Protein AF-A0A6P1I5R1-F1 (afdb_monomer)

Nearest PDB structures (foldseek):
  7bgn-assembly3_E  TM=8.751E-01  e=2.482E+00  Medicago truncatula
  7bgn-assembly1_B  TM=8.777E-01  e=2.644E+00  Medicago truncatula
  7bgm-assembly1_B  TM=9.683E-01  e=3.627E+00  Medicago truncatula
  7bgn-assembly2_C  TM=8.702E-01  e=3.001E+00  Medicago truncatula
  7bgn-assembly3_F  TM=8.188E-01  e=2.482E+00  Medicago truncatula

Structure (mmCIF, N/CA/C/O backbone):
data_AF-A0A6P1I5R1-F1
#
_entry.id   AF-A0A6P1I5R1-F1
#
loop_
_atom_site.group_PDB
_atom_site.id
_atom_site.type_symbol
_atom_site.label_atom_id
_atom_site.label_alt_id
_atom_site.label_comp_id
_atom_site.label_asym_id
_atom_site.label_entity_id
_atom_site.label_seq_id
_atom_site.pdbx_PDB_ins_code
_atom_site.Cartn_x
_atom_site.Cartn_y
_atom_site.Cartn_z
_atom_site.occupancy
_atom_site.B_iso_or_equiv
_atom_site.auth_seq_id
_atom_site.auth_comp_id
_atom_site.auth_asym_id
_atom_site.auth_atom_id
_atom_site.pdbx_PDB_model_num
ATOM 1 N N . MET A 1 1 ? 5.198 16.775 -2.491 1.00 52.78 1 MET A N 1
ATOM 2 C CA . MET A 1 1 ? 4.981 16.763 -1.030 1.00 52.78 1 MET A CA 1
ATOM 3 C C . MET A 1 1 ? 3.865 15.762 -0.803 1.00 52.78 1 MET A C 1
ATOM 5 O O . MET A 1 1 ? 2.766 16.022 -1.267 1.00 52.78 1 MET A O 1
ATOM 9 N N . TYR A 1 2 ? 4.179 14.566 -0.304 1.00 64.19 2 TYR A N 1
ATOM 10 C CA . TYR A 1 2 ? 3.174 13.519 -0.103 1.00 64.19 2 TYR A CA 1
ATOM 11 C C . TYR A 1 2 ? 2.254 13.912 1.059 1.00 64.19 2 TYR A C 1
ATOM 13 O O . TYR A 1 2 ? 2.747 14.410 2.070 1.00 64.19 2 TYR A O 1
ATOM 21 N N . ASP A 1 3 ? 0.941 13.710 0.903 1.00 70.81 3 ASP A N 1
ATOM 22 C CA . ASP A 1 3 ? -0.029 13.868 1.995 1.00 70.81 3 ASP A CA 1
ATOM 23 C C . ASP A 1 3 ? 0.42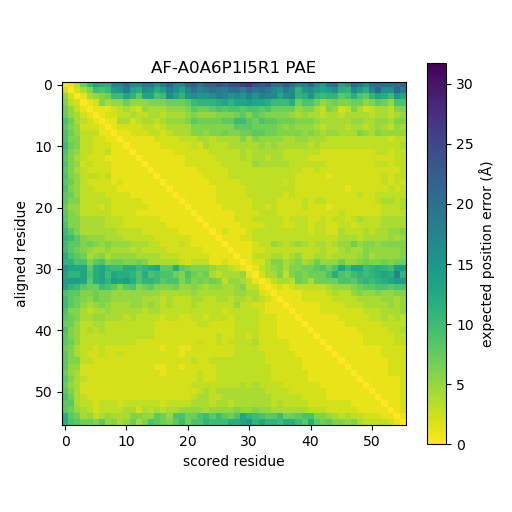2 13.011 3.193 1.00 70.81 3 ASP A C 1
ATOM 25 O O . ASP A 1 3 ? 0.791 11.841 3.026 1.00 70.81 3 ASP A O 1
ATOM 29 N N . ASP A 1 4 ? 0.388 13.583 4.396 1.00 83.38 4 ASP A N 1
ATOM 30 C CA . ASP A 1 4 ? 0.674 12.862 5.637 1.00 83.38 4 ASP A CA 1
ATOM 31 C C . ASP A 1 4 ? -0.332 11.711 5.811 1.00 83.38 4 ASP A C 1
ATOM 33 O O . ASP A 1 4 ? -1.541 11.941 5.932 1.00 83.38 4 ASP A O 1
ATOM 37 N N . VAL A 1 5 ? 0.163 10.466 5.823 1.00 85.50 5 VAL A N 1
ATOM 38 C CA . VAL A 1 5 ? -0.665 9.249 5.890 1.00 85.50 5 VAL A CA 1
ATOM 39 C C . VAL A 1 5 ? -1.524 9.196 7.149 1.00 85.50 5 VAL A C 1
ATOM 41 O O . VAL A 1 5 ? -2.628 8.649 7.120 1.00 85.50 5 VAL A O 1
ATOM 44 N N . THR A 1 6 ? -1.075 9.838 8.229 1.00 85.50 6 THR A N 1
ATOM 45 C CA . THR A 1 6 ? -1.803 9.886 9.501 1.00 85.50 6 THR A CA 1
ATOM 46 C C . THR A 1 6 ? -3.087 10.711 9.404 1.00 85.50 6 THR A C 1
ATOM 48 O O . THR A 1 6 ? -4.039 10.468 10.143 1.00 85.50 6 THR A O 1
ATOM 51 N N . THR A 1 7 ? -3.162 11.636 8.444 1.00 89.00 7 THR A N 1
ATOM 52 C CA . THR A 1 7 ? -4.308 12.542 8.249 1.00 89.00 7 THR A CA 1
ATOM 53 C C . THR A 1 7 ? -5.341 12.015 7.254 1.00 89.00 7 THR A C 1
ATOM 55 O O . THR A 1 7 ? -6.450 12.544 7.162 1.00 89.00 7 THR A O 1
ATOM 58 N N . LEU A 1 8 ? -5.006 10.959 6.507 1.00 87.50 8 LEU A N 1
ATOM 59 C CA . LEU A 1 8 ? -5.902 10.363 5.522 1.00 87.50 8 LEU A CA 1
ATOM 60 C C . LEU A 1 8 ? -7.083 9.675 6.214 1.00 87.50 8 LEU A C 1
ATOM 62 O O . LEU A 1 8 ? -6.904 8.991 7.217 1.00 87.50 8 LEU A O 1
ATOM 66 N N . GLY A 1 9 ? -8.292 9.797 5.661 1.00 91.56 9 GLY A N 1
ATOM 67 C CA . GLY 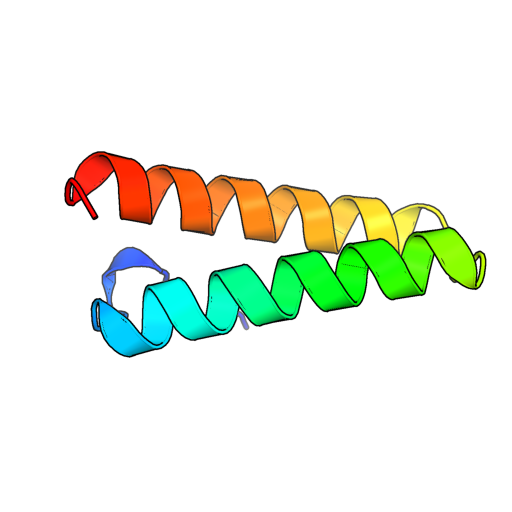A 1 9 ? -9.422 8.943 6.049 1.00 91.56 9 GLY A CA 1
ATOM 68 C C . GLY A 1 9 ? -9.194 7.489 5.616 1.00 91.56 9 GLY A C 1
ATOM 69 O O . GLY A 1 9 ? -8.471 7.248 4.652 1.00 91.56 9 GLY A O 1
ATOM 70 N N . SER A 1 10 ? -9.815 6.520 6.298 1.00 91.69 10 SER A N 1
ATOM 71 C CA . SER A 1 10 ? -9.590 5.082 6.056 1.00 91.69 10 SER A CA 1
ATOM 72 C C . SER A 1 10 ? -9.830 4.652 4.604 1.00 91.69 10 SER A C 1
ATOM 74 O O . SER A 1 10 ? -9.024 3.912 4.055 1.00 91.69 10 SER A O 1
ATOM 76 N N . GLU A 1 11 ? -10.882 5.158 3.954 1.00 92.00 11 GLU A N 1
ATOM 77 C CA . GLU A 1 11 ? -11.181 4.856 2.543 1.00 92.00 11 GLU A CA 1
ATOM 78 C C . GLU A 1 11 ? -10.124 5.425 1.589 1.00 92.00 11 GLU A C 1
ATOM 80 O O . GLU A 1 11 ? -9.684 4.758 0.657 1.00 92.00 11 GLU A O 1
ATOM 85 N N . LYS A 1 12 ? -9.673 6.661 1.839 1.00 91.38 12 LYS A N 1
ATOM 86 C CA . LYS A 1 12 ? -8.622 7.299 1.036 1.00 91.38 12 LYS A CA 1
ATOM 87 C C . LYS A 1 12 ? -7.279 6.590 1.244 1.00 91.38 12 LYS A C 1
ATOM 89 O O . LYS A 1 12 ? -6.525 6.426 0.294 1.00 91.38 12 LYS A O 1
ATOM 94 N N . LEU A 1 13 ? -6.999 6.144 2.468 1.00 91.94 13 LEU A N 1
ATOM 95 C CA . LEU A 1 13 ? -5.791 5.400 2.815 1.00 91.94 13 LEU A CA 1
ATOM 96 C C . LEU A 1 13 ? -5.715 4.063 2.062 1.00 91.94 13 LEU A C 1
ATOM 98 O O . LEU A 1 13 ? -4.701 3.783 1.425 1.00 91.94 13 LEU A O 1
ATOM 102 N N . THR A 1 14 ? -6.785 3.263 2.084 1.00 92.00 14 THR A N 1
ATOM 103 C CA . THR A 1 14 ? -6.820 1.976 1.371 1.00 92.00 14 THR A CA 1
ATOM 104 C C . THR A 1 14 ? -6.811 2.156 -0.146 1.00 92.00 14 THR A C 1
ATOM 106 O O . THR A 1 14 ? -6.133 1.396 -0.839 1.00 92.00 14 THR A O 1
ATOM 109 N N . ALA A 1 15 ? -7.486 3.187 -0.668 1.00 93.75 15 ALA A N 1
ATOM 110 C CA . ALA A 1 15 ? -7.457 3.521 -2.090 1.00 93.75 15 ALA A CA 1
ATOM 111 C C . ALA A 1 15 ? -6.042 3.884 -2.570 1.00 93.75 15 ALA A C 1
ATOM 113 O O . ALA A 1 15 ? -5.571 3.321 -3.5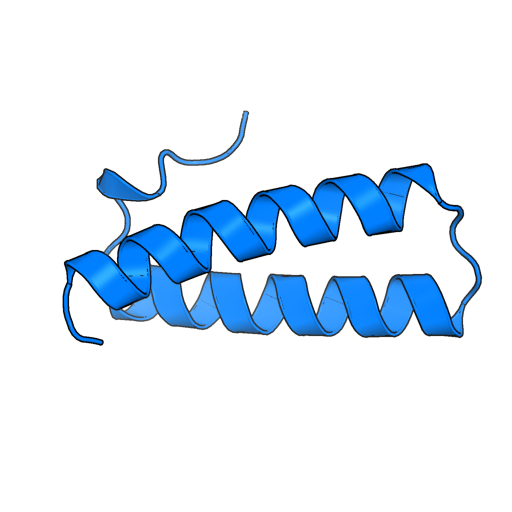58 1.00 93.75 15 ALA A O 1
ATOM 114 N N . ILE A 1 16 ? -5.335 4.755 -1.840 1.00 92.69 16 ILE A N 1
ATOM 115 C CA . ILE A 1 16 ? -3.958 5.143 -2.182 1.00 92.69 16 ILE A CA 1
ATOM 116 C C . ILE A 1 16 ? -3.020 3.937 -2.074 1.00 92.69 16 ILE A C 1
ATOM 118 O O . ILE A 1 16 ? -2.168 3.751 -2.938 1.00 92.69 16 ILE A O 1
ATOM 122 N N . LEU A 1 17 ? -3.177 3.080 -1.061 1.00 93.38 17 LEU A N 1
ATOM 123 C CA . LEU A 1 17 ? -2.373 1.860 -0.944 1.00 93.38 17 LEU A CA 1
ATOM 124 C C . LEU A 1 17 ? -2.556 0.931 -2.156 1.00 93.38 17 LEU A C 1
ATOM 126 O O . LEU A 1 17 ? -1.576 0.403 -2.685 1.00 93.38 17 LEU A O 1
ATOM 130 N N . ALA A 1 18 ? -3.793 0.742 -2.619 1.00 94.00 18 ALA A N 1
ATOM 131 C CA . ALA A 1 18 ? -4.069 -0.057 -3.810 1.00 94.00 18 ALA A CA 1
ATOM 132 C C . ALA A 1 18 ? -3.444 0.560 -5.073 1.00 94.00 18 ALA A C 1
ATOM 134 O O . ALA A 1 18 ? -2.832 -0.158 -5.865 1.00 94.00 18 ALA A O 1
ATOM 135 N N . GLU A 1 19 ? -3.541 1.881 -5.228 1.00 93.56 19 GLU A N 1
ATOM 136 C CA . GLU A 1 19 ? -2.936 2.619 -6.339 1.00 93.56 19 GLU A CA 1
ATOM 137 C C . GLU A 1 19 ? -1.409 2.475 -6.357 1.00 93.56 19 GLU A C 1
ATOM 139 O O . GLU A 1 19 ? -0.835 2.137 -7.390 1.00 93.56 19 GLU A O 1
ATOM 144 N N . GLN A 1 20 ? -0.740 2.646 -5.212 1.00 92.56 20 GLN A N 1
ATOM 145 C CA . GLN A 1 20 ? 0.718 2.518 -5.128 1.00 92.56 20 GLN A CA 1
ATOM 146 C C . GLN A 1 20 ? 1.191 1.093 -5.442 1.00 92.56 20 GLN A C 1
ATOM 148 O O . GLN A 1 20 ? 2.191 0.913 -6.137 1.00 92.56 20 GLN A O 1
ATOM 153 N N . ARG A 1 21 ? 0.451 0.067 -5.001 1.00 93.38 21 ARG A N 1
ATOM 154 C CA . ARG A 1 21 ? 0.740 -1.333 -5.357 1.00 93.38 21 ARG A CA 1
ATOM 155 C C . ARG A 1 21 ? 0.598 -1.585 -6.859 1.00 93.38 21 ARG A C 1
ATOM 157 O O . ARG A 1 21 ? 1.441 -2.271 -7.434 1.00 93.38 21 ARG A O 1
ATOM 164 N N . ALA A 1 22 ? -0.433 -1.024 -7.493 1.00 93.38 22 ALA A N 1
ATOM 165 C CA . ALA A 1 22 ? -0.605 -1.112 -8.941 1.00 93.38 22 ALA A CA 1
ATOM 166 C C . ALA A 1 22 ? 0.544 -0.410 -9.684 1.00 93.38 22 ALA A C 1
ATOM 168 O O . ALA A 1 22 ? 1.131 -1.001 -10.588 1.00 93.38 22 ALA A O 1
ATOM 169 N N . LEU A 1 23 ? 0.925 0.793 -9.240 1.00 89.81 23 LEU A N 1
ATOM 170 C CA . LEU A 1 23 ? 2.027 1.569 -9.809 1.00 89.81 23 LEU A CA 1
ATOM 171 C C . LEU A 1 23 ? 3.376 0.846 -9.683 1.00 89.81 23 LEU A C 1
ATOM 173 O O . LEU A 1 23 ? 4.161 0.837 -10.629 1.00 89.81 23 LEU A O 1
ATOM 177 N N . LEU A 1 24 ? 3.646 0.203 -8.542 1.00 91.50 24 LEU A N 1
ATOM 178 C CA . LEU A 1 24 ? 4.841 -0.624 -8.369 1.00 91.50 24 LEU A CA 1
ATOM 179 C C . LEU A 1 24 ? 4.832 -1.812 -9.340 1.00 91.50 24 LEU A C 1
ATOM 181 O O . LEU A 1 24 ? 5.841 -2.074 -9.991 1.00 91.50 24 LEU A O 1
ATOM 185 N N . GLY A 1 25 ? 3.699 -2.508 -9.465 1.00 90.69 25 GLY A N 1
ATOM 186 C CA . GLY A 1 25 ? 3.547 -3.614 -10.412 1.00 90.69 25 GLY A CA 1
ATOM 187 C C . GLY A 1 25 ? 3.785 -3.180 -11.861 1.00 90.69 25 GLY A C 1
ATOM 188 O O . GLY A 1 25 ? 4.512 -3.852 -12.590 1.00 90.69 25 GLY A O 1
ATOM 189 N N 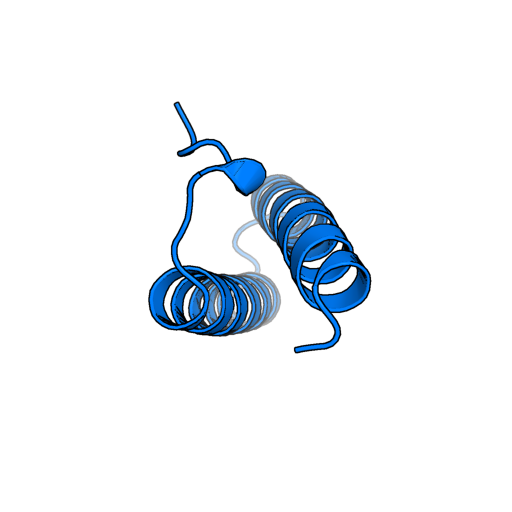. GLU A 1 26 ? 3.239 -2.030 -12.258 1.00 90.88 26 GLU A N 1
ATOM 190 C CA . GLU A 1 26 ? 3.469 -1.438 -13.577 1.00 90.88 26 GLU A CA 1
ATOM 191 C C . GLU A 1 26 ? 4.937 -1.034 -13.774 1.00 90.88 26 GLU A C 1
ATOM 193 O O . GLU A 1 26 ? 5.510 -1.300 -14.830 1.00 90.88 26 GLU A O 1
ATOM 198 N N . SER A 1 27 ? 5.566 -0.445 -12.756 1.00 87.81 27 SER A N 1
ATOM 199 C CA . SER A 1 27 ? 6.966 -0.010 -12.816 1.00 87.81 27 SER A CA 1
ATOM 200 C C . SER A 1 27 ? 7.929 -1.181 -12.973 1.00 87.81 27 SER A C 1
ATOM 202 O O . SER A 1 27 ? 8.873 -1.098 -13.756 1.00 87.81 27 SER A O 1
ATOM 204 N N . VAL A 1 28 ? 7.658 -2.293 -12.282 1.00 87.88 28 VAL A N 1
ATOM 205 C CA . VAL A 1 28 ? 8.412 -3.544 -12.429 1.00 87.88 28 VAL A CA 1
ATOM 206 C C . VAL A 1 28 ? 8.166 -4.168 -13.802 1.00 87.88 28 VAL A C 1
ATOM 208 O O . VAL A 1 28 ? 9.112 -4.620 -14.440 1.00 87.88 28 VAL A O 1
ATOM 211 N N . ALA A 1 29 ? 6.917 -4.186 -14.278 1.00 90.38 29 ALA A N 1
ATOM 212 C CA . ALA A 1 29 ? 6.573 -4.786 -15.566 1.00 90.38 29 ALA A CA 1
ATOM 213 C C . ALA A 1 29 ? 7.177 -4.035 -16.764 1.00 90.38 29 ALA A C 1
ATOM 215 O O . ALA A 1 29 ? 7.531 -4.666 -17.759 1.00 90.38 29 ALA A O 1
ATOM 216 N N . ASN A 1 30 ? 7.294 -2.709 -16.669 1.00 89.00 30 ASN A N 1
ATOM 217 C CA . ASN A 1 30 ? 7.798 -1.853 -17.745 1.00 89.00 30 ASN A CA 1
ATOM 218 C C . ASN A 1 30 ? 9.270 -1.438 -17.583 1.00 89.00 30 ASN A C 1
ATOM 220 O O 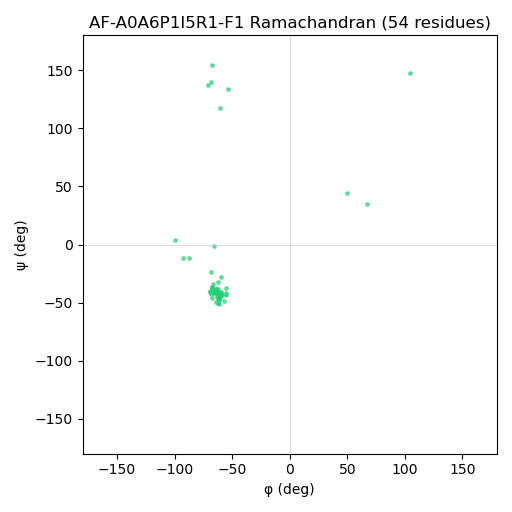. ASN A 1 30 ? 9.758 -0.648 -18.388 1.00 89.00 30 ASN A O 1
ATOM 224 N N . ASP A 1 31 ? 9.967 -1.944 -16.561 1.00 86.44 31 ASP A N 1
ATOM 225 C CA . ASP A 1 31 ? 11.362 -1.600 -16.247 1.00 86.44 31 ASP A CA 1
ATOM 226 C C . ASP A 1 31 ? 11.606 -0.077 -16.195 1.00 86.44 31 ASP A C 1
ATOM 228 O O . ASP A 1 31 ? 12.584 0.453 -16.722 1.00 86.44 31 ASP A O 1
ATOM 232 N N . TYR A 1 32 ? 10.693 0.663 -15.547 1.00 82.12 32 TYR A N 1
ATOM 233 C CA . TYR A 1 32 ? 10.781 2.129 -15.417 1.00 82.12 32 TYR A CA 1
ATOM 234 C C . TYR A 1 32 ? 11.976 2.603 -14.565 1.00 82.12 32 TYR A C 1
ATOM 236 O O . TYR A 1 32 ? 12.206 3.805 -14.422 1.00 82.12 32 TYR A O 1
ATOM 244 N N . GLY A 1 33 ? 12.766 1.669 -14.036 1.00 85.81 33 GLY A N 1
ATOM 245 C CA . GLY A 1 33 ? 13.990 1.920 -13.295 1.00 85.81 33 GLY A CA 1
ATOM 246 C C . GLY A 1 33 ? 13.830 1.726 -11.790 1.00 85.81 33 GLY A C 1
ATOM 247 O O . GLY A 1 33 ? 12.791 2.005 -11.189 1.00 85.81 33 GLY A O 1
ATOM 248 N N . GLU A 1 34 ? 14.918 1.272 -11.169 1.00 85.75 34 GLU A N 1
ATOM 249 C CA . GLU A 1 34 ? 14.983 0.892 -9.755 1.00 85.75 34 GLU A CA 1
ATOM 250 C C . GLU A 1 34 ? 14.525 2.013 -8.807 1.00 85.75 34 GLU A C 1
ATOM 252 O O . GLU A 1 34 ? 13.817 1.746 -7.840 1.00 85.75 34 GLU A O 1
ATOM 257 N N . ALA A 1 35 ? 14.841 3.273 -9.120 1.00 85.62 35 ALA A N 1
ATOM 258 C CA . ALA A 1 35 ? 14.454 4.420 -8.298 1.00 85.62 35 ALA A CA 1
ATOM 259 C C . ALA A 1 35 ? 12.927 4.562 -8.142 1.00 85.62 35 ALA A C 1
ATOM 261 O O . ALA A 1 35 ? 12.446 4.831 -7.043 1.00 8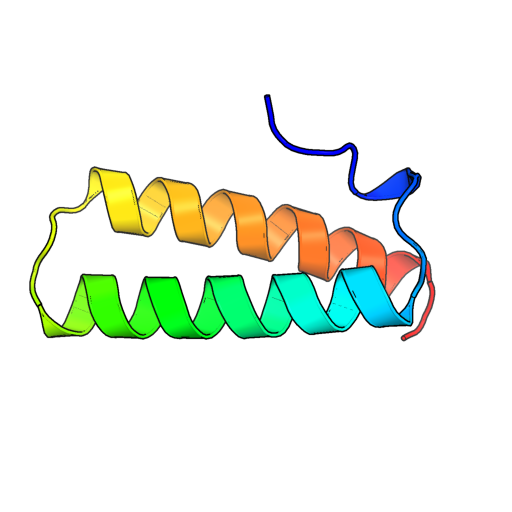5.62 35 ALA A O 1
ATOM 262 N N . TYR A 1 36 ? 12.151 4.335 -9.209 1.00 82.62 36 TYR A N 1
ATOM 263 C CA . TYR A 1 36 ? 10.686 4.407 -9.147 1.00 82.62 36 TYR A CA 1
ATOM 264 C C . TYR A 1 36 ? 10.103 3.262 -8.317 1.00 82.62 36 TYR A C 1
ATOM 266 O O . TYR A 1 36 ? 9.207 3.479 -7.500 1.00 82.62 36 TYR A O 1
ATOM 274 N N . CYS A 1 37 ? 10.659 2.059 -8.465 1.00 87.50 37 CYS A N 1
ATOM 275 C CA . CYS A 1 37 ? 10.267 0.902 -7.669 1.00 87.50 37 CYS A CA 1
ATOM 276 C C . CYS A 1 37 ? 10.599 1.086 -6.181 1.00 87.50 37 CYS A C 1
ATOM 278 O O . CYS A 1 37 ? 9.785 0.726 -5.332 1.00 87.50 37 CYS A O 1
ATOM 280 N N . ILE A 1 38 ? 11.763 1.659 -5.852 1.00 89.19 38 ILE A N 1
ATOM 281 C CA . ILE A 1 38 ? 12.151 1.967 -4.468 1.00 89.19 38 ILE A CA 1
ATOM 282 C C . ILE A 1 38 ? 11.165 2.966 -3.860 1.00 89.19 38 ILE A C 1
ATOM 284 O O . ILE A 1 38 ? 10.587 2.678 -2.816 1.00 89.19 38 ILE A O 1
ATOM 288 N N . HIS A 1 39 ? 10.893 4.081 -4.541 1.00 87.19 39 HIS A N 1
ATOM 289 C CA . HIS A 1 39 ? 9.971 5.092 -4.023 1.00 87.19 39 HIS A CA 1
ATOM 290 C C . HIS A 1 39 ? 8.546 4.565 -3.824 1.00 87.19 39 HIS A C 1
ATOM 292 O O . HIS A 1 39 ? 7.923 4.843 -2.799 1.00 87.19 39 HIS A O 1
ATOM 298 N N . ALA A 1 40 ? 8.026 3.777 -4.769 1.00 88.12 40 ALA A N 1
ATOM 299 C CA . ALA A 1 40 ? 6.708 3.168 -4.621 1.00 88.12 40 ALA A CA 1
ATOM 300 C C . ALA A 1 40 ? 6.675 2.173 -3.447 1.00 88.12 40 ALA A C 1
ATOM 302 O O . ALA A 1 40 ? 5.701 2.145 -2.698 1.00 88.12 40 ALA A O 1
ATOM 303 N N . ARG A 1 41 ? 7.747 1.395 -3.236 1.00 92.19 41 ARG A N 1
ATOM 304 C CA . ARG A 1 41 ? 7.862 0.473 -2.093 1.00 92.19 41 ARG A CA 1
ATOM 305 C C . ARG A 1 41 ? 7.889 1.197 -0.753 1.00 92.19 41 ARG A C 1
ATOM 307 O O . ARG A 1 41 ? 7.104 0.837 0.116 1.00 92.19 41 ARG A O 1
ATOM 314 N N . GLU A 1 42 ? 8.727 2.221 -0.605 1.00 92.50 42 GLU A N 1
ATOM 315 C CA . GLU A 1 42 ? 8.792 3.030 0.622 1.00 92.50 42 GLU A CA 1
ATOM 316 C C . GLU A 1 42 ? 7.412 3.605 0.961 1.00 92.50 42 GLU A C 1
ATOM 318 O O . GLU A 1 42 ? 6.940 3.519 2.095 1.00 92.50 42 GLU A O 1
ATOM 323 N N . ARG A 1 43 ? 6.707 4.117 -0.054 1.00 91.56 43 ARG A N 1
ATOM 324 C CA . ARG A 1 43 ? 5.375 4.682 0.13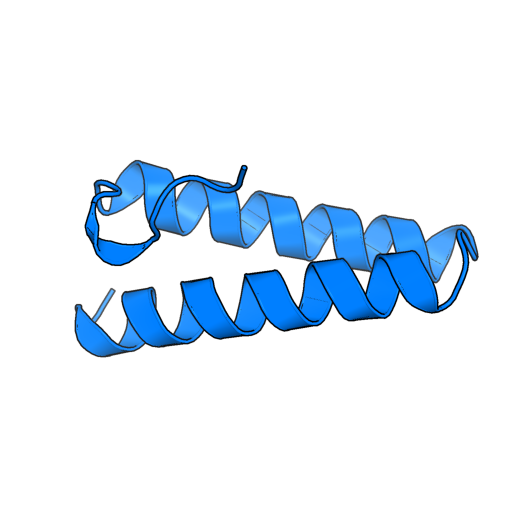9 1.00 91.56 43 ARG A CA 1
ATOM 325 C C . ARG A 1 43 ? 4.328 3.631 0.516 1.00 91.56 43 ARG A C 1
ATOM 327 O O . ARG A 1 43 ? 3.451 3.917 1.329 1.00 91.56 43 ARG A O 1
ATOM 334 N N . ILE A 1 44 ? 4.401 2.432 -0.060 1.00 94.06 44 ILE A N 1
ATOM 335 C CA . ILE A 1 44 ? 3.542 1.300 0.316 1.00 94.06 44 ILE A CA 1
ATOM 336 C C . ILE A 1 44 ? 3.777 0.922 1.779 1.00 94.06 44 ILE A C 1
ATOM 338 O O . ILE A 1 44 ? 2.803 0.778 2.511 1.00 94.06 44 ILE A O 1
ATOM 342 N N . GLU A 1 45 ? 5.033 0.819 2.219 1.00 94.56 45 GLU A N 1
ATOM 343 C CA . GLU A 1 45 ? 5.375 0.461 3.602 1.00 94.56 45 GLU A CA 1
ATOM 344 C C . GLU A 1 45 ? 4.800 1.471 4.612 1.00 94.56 45 GLU A C 1
ATOM 346 O O . GLU A 1 45 ? 4.218 1.072 5.624 1.00 94.56 45 GLU A O 1
ATOM 351 N N . GLU A 1 46 ? 4.866 2.774 4.318 1.00 93.69 46 GLU A N 1
ATOM 352 C CA . GLU A 1 46 ? 4.241 3.818 5.147 1.00 93.69 46 GLU A CA 1
ATOM 353 C C . GLU A 1 46 ? 2.717 3.647 5.260 1.00 93.69 46 GLU A C 1
ATOM 355 O O . GLU A 1 46 ? 2.141 3.757 6.348 1.00 93.69 46 GLU A O 1
ATOM 360 N N . LEU A 1 47 ? 2.051 3.379 4.134 1.00 93.31 47 LEU A N 1
ATOM 361 C CA . LEU A 1 47 ? 0.600 3.206 4.071 1.00 93.31 47 LEU A CA 1
ATOM 362 C C . LEU A 1 47 ? 0.159 1.911 4.767 1.00 93.31 47 LEU A C 1
ATOM 364 O O . LEU A 1 47 ? -0.835 1.915 5.491 1.00 93.31 47 LEU A O 1
ATOM 368 N N . GLU A 1 48 ? 0.902 0.817 4.598 1.00 94.69 48 GLU A N 1
ATOM 369 C CA . GLU A 1 48 ? 0.654 -0.463 5.271 1.00 94.69 48 GLU A CA 1
ATOM 370 C C . GLU A 1 48 ? 0.821 -0.346 6.785 1.00 94.69 48 GLU A C 1
ATOM 372 O O . GLU A 1 48 ? -0.010 -0.859 7.535 1.00 94.69 48 GLU A O 1
ATOM 377 N N . ALA A 1 49 ? 1.842 0.379 7.247 1.00 94.94 49 ALA A N 1
ATOM 378 C CA . ALA A 1 49 ? 2.037 0.641 8.667 1.00 94.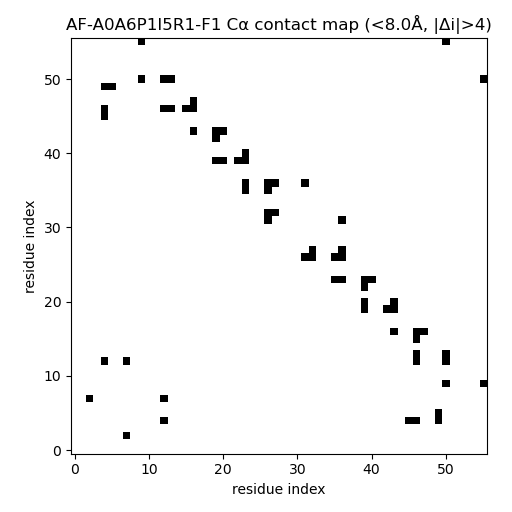94 49 ALA A CA 1
ATOM 379 C C . ALA A 1 49 ? 0.866 1.439 9.265 1.00 94.94 49 ALA A C 1
ATOM 381 O O . ALA A 1 49 ? 0.443 1.174 10.392 1.00 94.94 49 ALA A O 1
ATOM 382 N N . GLU A 1 50 ? 0.320 2.404 8.523 1.00 94.06 50 GLU A N 1
ATOM 383 C CA . GLU A 1 50 ? -0.866 3.155 8.939 1.00 94.06 50 GLU A CA 1
ATOM 384 C C . GLU A 1 50 ? -2.125 2.276 8.978 1.00 94.06 50 GLU A C 1
ATOM 386 O O . GLU A 1 50 ? -2.863 2.305 9.964 1.00 94.06 50 GLU A O 1
ATOM 391 N N . VAL A 1 51 ? -2.356 1.466 7.939 1.00 92.75 51 VAL A N 1
ATOM 392 C CA . VAL A 1 51 ? -3.470 0.503 7.863 1.00 92.75 51 VAL A CA 1
ATOM 393 C C . VAL A 1 51 ? -3.416 -0.467 9.044 1.00 92.75 51 VAL A C 1
ATOM 395 O O . VAL A 1 51 ? -4.398 -0.603 9.776 1.00 92.75 51 VAL A O 1
ATOM 398 N N . ALA A 1 52 ? -2.243 -1.051 9.306 1.00 93.88 52 ALA A N 1
ATOM 399 C CA . ALA A 1 52 ? -2.026 -1.966 10.421 1.00 93.88 52 ALA A CA 1
ATOM 400 C C . ALA A 1 52 ? -2.270 -1.293 11.780 1.00 93.88 52 ALA A C 1
ATOM 402 O O . ALA A 1 52 ? -2.913 -1.876 12.652 1.00 93.88 52 ALA A O 1
ATOM 403 N N . ARG A 1 53 ? -1.818 -0.043 11.961 1.00 92.44 53 ARG A N 1
ATOM 404 C CA . ARG A 1 53 ? -2.046 0.724 13.199 1.00 92.44 53 ARG A CA 1
ATOM 405 C C . ARG A 1 53 ? -3.530 0.973 13.466 1.00 92.44 53 ARG A C 1
ATOM 407 O O . ARG A 1 53 ? -3.938 1.042 14.622 1.00 92.44 53 ARG A O 1
ATOM 414 N N . ARG A 1 54 ? -4.327 1.122 12.407 1.00 92.12 54 ARG A N 1
ATOM 415 C CA . ARG A 1 54 ? -5.775 1.361 12.487 1.00 92.12 54 ARG A CA 1
ATOM 416 C C . ARG A 1 54 ? -6.603 0.078 12.560 1.00 92.12 54 ARG A C 1
ATOM 418 O O . ARG A 1 54 ? -7.790 0.170 12.857 1.00 92.12 54 ARG A O 1
ATOM 425 N N . GLY A 1 55 ? -5.999 -1.086 12.314 1.00 90.06 55 GLY A N 1
ATOM 426 C CA . GLY A 1 55 ? -6.703 -2.369 12.255 1.00 90.06 55 GLY A CA 1
ATOM 427 C C . GLY A 1 55 ? -7.662 -2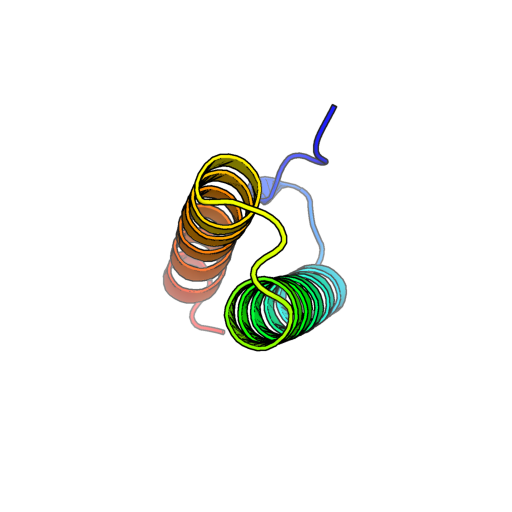.476 11.066 1.00 90.06 55 GLY A C 1
ATOM 428 O O . GLY A 1 55 ? -8.744 -3.040 11.220 1.00 90.06 55 GLY A O 1
ATOM 429 N N . LEU A 1 56 ? -7.287 -1.872 9.932 1.00 83.12 56 LEU A N 1
ATOM 430 C CA . LEU A 1 56 ? -8.041 -1.887 8.672 1.00 83.12 56 LEU A CA 1
ATOM 431 C C . LEU A 1 56 ? -7.682 -3.089 7.790 1.00 83.12 56 LEU A C 1
ATOM 433 O O . LEU A 1 56 ? -6.530 -3.570 7.879 1.00 83.12 56 LEU A O 1
#

Sequence (56 aa):
MYDDVTTLGSEKLTAILAEQRALLGESVANDYGEAYCIHARERIEELEAEVARRGL

Radius of gyration: 11.66 Å; Cα contacts (8 Å, |Δi|>4): 35; chains: 1; bounding box: 26×22×31 Å

pLDDT: mean 88.82, std 7.29, range [52.78, 94.94]

Foldseek 3Di:
DDDDLLPDDPVRLVVVLVVLVVQLVVCVVVVVDPVSNVVSVVVNVNSVVSCVVVVD

Secondary structure (DSSP, 8-state):
-PPPGGGS-HHHHHHHHHHHHHHHHHHHHTT--HHHHHHHHHHHHHHHHHHHHHT-

Mean predicted aligned error: 4.18 Å

Solvent-accessible surface area (backbone atoms only — not comparable to full-atom values): 3263 Å² total; per-residue (Å²): 133,81,79,62,72,87,76,48,53,71,68,57,45,54,51,51,41,53,49,36,52,50,53,32,52,50,32,63,74,67,66,70,43,70,68,58,41,50,54,31,48,57,53,39,53,56,43,50,54,50,35,60,74,70,71,105